Protein AF-A0A445D180-F1 (afdb_monomer)

Sequence (79 aa):
MSDSQASHRSNHSSATRIWRGNNVRARHSAVPEWCGCGCRPVLRWSGTESHPNKPFFGCPNYNTSGKNWCGLFVWADSV

Nearest PDB structures (foldseek):
  7jl5-assembly1_A  TM=6.987E-01  e=5.421E-02  Homo sapiens

InterPro domains:
  IPR010666 Zinc finger, GRF-type [PS51999] (35-79)

Foldseek 3Di:
DDDDDDDPDDPPDPPPPPPPDDDPPPPFDDQDCAAPVRDGWDWDADCDPVRHRFIWTADPCVVPPPDDGRPDIGGPVRD

Structure (mmCIF, N/CA/C/O backbone):
data_AF-A0A445D180-F1
#
_entry.id   AF-A0A445D180-F1
#
loop_
_atom_site.group_PDB
_atom_site.id
_atom_site.type_symbol
_atom_site.label_atom_id
_atom_site.label_alt_id
_atom_site.label_comp_id
_atom_site.label_asym_id
_atom_site.label_entity_id
_atom_site.label_seq_id
_atom_site.pdbx_PDB_ins_code
_atom_site.Cartn_x
_atom_site.Cartn_y
_atom_site.Cartn_z
_atom_site.occupancy
_atom_site.B_iso_or_equiv
_atom_site.auth_seq_id
_atom_site.auth_comp_id
_atom_site.auth_asym_id
_atom_site.auth_atom_id
_atom_site.pdbx_PDB_model_num
ATOM 1 N N . MET A 1 1 ? -6.647 37.120 29.520 1.00 35.31 1 MET A N 1
ATOM 2 C CA . MET A 1 1 ? -6.921 36.005 30.450 1.00 35.31 1 MET A CA 1
ATOM 3 C C . MET A 1 1 ? -7.707 34.977 29.639 1.00 35.31 1 MET A C 1
ATOM 5 O O . MET A 1 1 ? -8.884 35.200 29.419 1.00 35.31 1 MET A O 1
ATOM 9 N N . SER A 1 2 ? -7.055 34.178 28.791 1.00 40.25 2 SER A N 1
ATOM 10 C CA . SER A 1 2 ? -6.271 32.949 29.055 1.00 40.25 2 SER A CA 1
ATOM 11 C C . SER A 1 2 ? -7.149 31.690 29.072 1.00 40.25 2 SER A C 1
ATOM 13 O O . SER A 1 2 ? -7.933 31.523 29.996 1.00 40.25 2 SER A O 1
ATOM 15 N N . ASP A 1 3 ? -6.957 30.885 28.014 1.00 34.03 3 ASP A N 1
ATOM 16 C CA . ASP A 1 3 ? -7.020 29.416 27.864 1.00 34.03 3 ASP A CA 1
ATOM 17 C C . ASP A 1 3 ? -8.211 28.628 28.453 1.00 34.03 3 ASP A C 1
ATOM 19 O O . ASP A 1 3 ? -8.587 28.762 29.609 1.00 34.03 3 ASP A O 1
ATOM 23 N N . SER A 1 4 ? -8.779 27.644 27.746 1.00 41.16 4 SER A N 1
ATOM 24 C CA . SER A 1 4 ? -8.074 26.365 27.569 1.00 41.16 4 SER A CA 1
ATOM 25 C C . SER A 1 4 ? -8.644 25.479 26.457 1.00 41.16 4 SER A C 1
ATOM 27 O O . SER A 1 4 ? -9.853 25.284 26.330 1.00 41.16 4 SER A O 1
ATOM 29 N N . GLN A 1 5 ? -7.722 24.872 25.706 1.00 46.44 5 GLN A N 1
ATOM 30 C CA . GLN A 1 5 ? -7.939 23.756 24.789 1.00 46.44 5 GLN A CA 1
ATOM 31 C C . GLN A 1 5 ? -8.512 22.537 25.531 1.00 46.44 5 GLN A C 1
ATOM 33 O O . GLN A 1 5 ? -7.875 22.004 26.438 1.00 46.44 5 GLN A O 1
ATOM 38 N N . ALA A 1 6 ? -9.658 22.019 25.0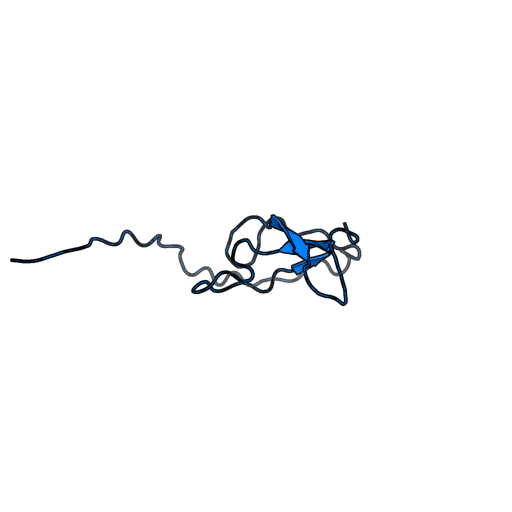88 1.00 36.53 6 ALA A N 1
ATOM 39 C CA . ALA A 1 6 ? -10.138 20.701 25.493 1.00 36.53 6 ALA A CA 1
ATOM 40 C C . ALA A 1 6 ? -9.890 19.702 24.359 1.00 36.53 6 ALA A C 1
ATOM 42 O O . ALA A 1 6 ? -10.643 19.577 23.395 1.00 36.53 6 ALA A O 1
ATOM 43 N N . SER A 1 7 ? -8.767 19.005 24.491 1.00 41.50 7 SER A N 1
ATOM 44 C CA . SER A 1 7 ? -8.380 17.868 23.668 1.00 41.50 7 SER A CA 1
ATOM 45 C C . SER A 1 7 ? -9.328 16.699 23.945 1.00 41.50 7 SER A C 1
ATOM 47 O O . SER A 1 7 ? -9.153 16.004 24.946 1.00 41.50 7 SER A O 1
ATOM 49 N N . HIS A 1 8 ? -10.302 16.421 23.076 1.00 39.62 8 HIS A N 1
ATOM 50 C CA . HIS A 1 8 ? -11.003 15.136 23.138 1.00 39.62 8 HIS A CA 1
ATOM 51 C C . HIS A 1 8 ? -10.131 14.039 22.521 1.00 39.62 8 HIS A C 1
ATOM 53 O O . HIS A 1 8 ? -10.206 13.704 21.342 1.00 39.62 8 HIS A O 1
ATOM 59 N N . ARG A 1 9 ? -9.251 13.510 23.379 1.00 42.94 9 ARG A N 1
ATOM 60 C CA . ARG A 1 9 ? -8.503 12.267 23.196 1.00 42.94 9 ARG A CA 1
ATOM 61 C C . ARG A 1 9 ? -9.486 11.117 22.987 1.00 42.94 9 ARG A C 1
ATOM 63 O O . ARG A 1 9 ? -10.315 10.836 23.848 1.00 42.94 9 ARG A O 1
ATOM 70 N N . SER A 1 10 ? -9.366 10.427 21.860 1.00 48.50 10 SER A N 1
ATOM 71 C CA . SER A 1 10 ? -10.031 9.148 21.636 1.00 48.50 10 SER A CA 1
ATOM 72 C C . SER A 1 10 ? -9.441 8.113 22.599 1.00 48.50 10 SER A C 1
ATOM 74 O O . SER A 1 10 ? -8.295 7.692 22.447 1.00 48.50 10 SER A O 1
ATOM 76 N N . ASN A 1 11 ? -10.219 7.726 23.611 1.00 52.19 11 ASN A N 1
ATOM 77 C CA . ASN A 1 11 ? -9.905 6.631 24.525 1.00 52.19 11 ASN A CA 1
ATOM 78 C C . ASN A 1 11 ? -9.997 5.296 23.775 1.00 52.19 11 ASN A C 1
ATOM 80 O O . ASN A 1 11 ? -11.019 4.617 23.822 1.00 52.19 11 ASN A O 1
ATOM 84 N N . HIS A 1 12 ? -8.933 4.912 23.070 1.00 53.97 12 HIS A N 1
ATOM 85 C CA . HIS A 1 12 ? -8.765 3.525 22.654 1.00 53.97 12 HIS A CA 1
ATOM 86 C C . HIS A 1 12 ? -8.116 2.774 23.813 1.00 53.97 12 HIS A C 1
ATOM 88 O O . HIS A 1 12 ? -6.903 2.802 24.012 1.00 53.97 12 HIS A O 1
ATOM 94 N N . SER A 1 13 ? -8.978 2.178 24.628 1.00 47.22 13 SER A N 1
ATOM 95 C CA . SER A 1 13 ? -8.644 1.323 25.755 1.00 47.22 13 SER A CA 1
ATOM 96 C C . SER A 1 13 ? -7.518 0.351 25.407 1.00 47.22 13 SER A C 1
ATOM 98 O O . SER A 1 13 ? -7.545 -0.303 24.362 1.00 47.22 13 SER A O 1
ATOM 100 N N . SER A 1 14 ? -6.550 0.257 26.316 1.00 53.06 14 SER A N 1
ATOM 101 C CA . SER A 1 14 ? -5.410 -0.655 26.321 1.00 53.06 14 SER A CA 1
ATOM 102 C C . SER A 1 14 ? -5.859 -2.116 26.240 1.00 53.06 14 SER A C 1
ATOM 104 O O . SER A 1 14 ? -5.933 -2.820 27.241 1.00 53.06 14 SER A O 1
ATOM 106 N N . ALA A 1 15 ? -6.179 -2.590 25.040 1.00 47.56 15 ALA A N 1
ATOM 107 C CA . ALA A 1 15 ? -6.367 -4.002 24.774 1.00 47.56 15 ALA A CA 1
ATOM 108 C C . ALA A 1 15 ? -5.010 -4.580 24.377 1.00 47.56 15 ALA A C 1
ATOM 110 O O . ALA A 1 15 ? -4.652 -4.653 23.202 1.00 47.56 15 ALA A O 1
ATOM 111 N N . THR A 1 16 ? -4.266 -5.027 25.383 1.00 49.59 16 THR A N 1
ATOM 112 C CA . THR A 1 16 ? -3.264 -6.090 25.273 1.00 49.59 16 THR A CA 1
ATOM 113 C C . THR A 1 16 ? -3.947 -7.374 24.782 1.00 49.59 16 THR A C 1
ATOM 115 O O . THR A 1 16 ? -4.057 -8.371 25.492 1.00 49.59 16 THR A O 1
ATOM 118 N N . ARG A 1 17 ? -4.470 -7.371 23.551 1.00 49.72 17 ARG A N 1
ATOM 119 C CA . ARG A 1 17 ? -4.992 -8.578 22.924 1.00 49.72 17 ARG A CA 1
ATOM 120 C C . ARG A 1 17 ? -3.792 -9.324 22.376 1.00 49.72 17 ARG A C 1
ATOM 122 O O . ARG A 1 17 ? -3.277 -9.015 21.309 1.00 49.72 17 ARG A O 1
ATOM 129 N N . ILE A 1 18 ? -3.336 -10.266 23.192 1.00 51.66 18 ILE A N 1
ATOM 130 C CA . ILE A 1 18 ? -2.469 -11.381 22.838 1.00 51.66 18 ILE A CA 1
ATOM 131 C C . ILE A 1 18 ? -2.719 -11.754 21.372 1.00 51.66 18 ILE A C 1
ATOM 133 O O . ILE A 1 18 ? -3.787 -12.268 21.032 1.00 51.66 18 ILE A O 1
ATOM 137 N N . TRP A 1 19 ? -1.740 -11.474 20.510 1.00 57.06 19 TRP A N 1
ATOM 138 C CA . TRP A 1 19 ? -1.670 -11.995 19.150 1.00 57.06 19 TRP A CA 1
ATOM 139 C C . TRP A 1 19 ? -1.443 -13.503 19.257 1.00 57.06 19 TRP A C 1
ATOM 141 O O . TRP A 1 19 ? -0.326 -13.997 19.127 1.00 57.06 19 TRP A O 1
ATOM 151 N N . ARG A 1 20 ? -2.503 -14.245 19.597 1.00 46.44 20 ARG A N 1
ATOM 152 C CA . ARG A 1 20 ? -2.514 -15.705 19.552 1.00 46.44 20 ARG A CA 1
ATOM 153 C C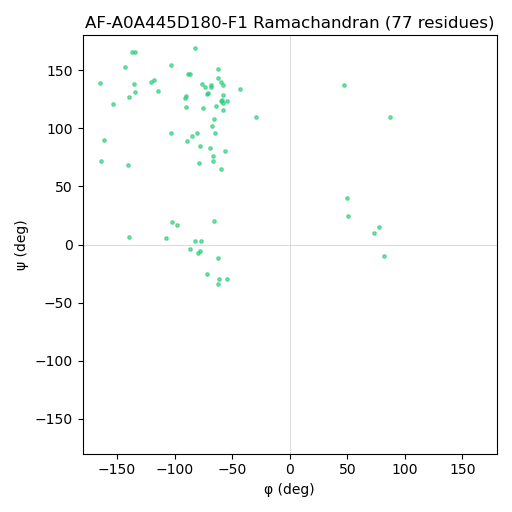 . ARG A 1 20 ? -2.357 -16.081 18.086 1.00 46.44 20 ARG A C 1
ATOM 155 O O . ARG A 1 20 ? -3.319 -16.084 17.323 1.00 46.44 20 ARG A O 1
ATOM 162 N N . GLY A 1 21 ? -1.115 -16.347 17.701 1.00 58.75 21 GLY A N 1
ATOM 163 C CA . GLY A 1 21 ? -0.803 -17.011 16.454 1.00 58.75 21 GLY A CA 1
ATOM 164 C C . GLY A 1 21 ? -1.577 -18.320 16.394 1.00 58.75 21 GLY A C 1
ATOM 165 O O . GLY A 1 21 ? -1.488 -19.138 17.301 1.00 58.75 21 GLY A O 1
ATOM 166 N N . ASN A 1 22 ? -2.362 -18.476 15.337 1.00 52.06 22 ASN A N 1
ATOM 167 C CA . ASN A 1 22 ? -2.767 -19.763 14.798 1.00 52.06 22 ASN A CA 1
ATOM 168 C C . ASN A 1 22 ? -3.241 -19.528 13.370 1.00 52.06 22 ASN A C 1
ATOM 170 O O . ASN A 1 22 ? -4.405 -19.234 13.146 1.00 52.06 22 ASN A O 1
ATOM 174 N N . ASN A 1 23 ? -2.303 -19.618 12.426 1.00 51.66 23 ASN A N 1
ATOM 175 C CA . ASN A 1 23 ? -2.536 -20.074 11.056 1.00 51.66 23 ASN A CA 1
ATOM 176 C C . ASN A 1 23 ? -1.179 -20.414 10.429 1.00 51.66 23 ASN A C 1
ATOM 178 O O . ASN A 1 23 ? -0.688 -19.737 9.532 1.00 51.66 23 ASN A O 1
ATOM 182 N N . VAL A 1 24 ? -0.582 -21.522 10.878 1.00 51.88 24 VAL A N 1
ATOM 183 C CA . VAL A 1 24 ? 0.655 -22.126 10.329 1.00 51.88 24 VAL A CA 1
ATOM 184 C C . VAL A 1 24 ? 0.448 -22.650 8.881 1.00 51.88 24 VAL A C 1
ATOM 186 O O . VAL A 1 24 ? 1.184 -23.499 8.391 1.00 51.88 24 VAL A O 1
ATOM 189 N N . ARG A 1 25 ? -0.580 -22.166 8.166 1.00 51.38 25 ARG A N 1
ATOM 190 C CA . ARG A 1 25 ? -0.957 -22.569 6.802 1.00 51.38 25 ARG A CA 1
ATOM 191 C C . ARG A 1 25 ? -1.389 -21.422 5.879 1.00 51.38 25 ARG A C 1
ATOM 193 O O . ARG A 1 25 ? -1.763 -21.707 4.748 1.00 51.38 25 ARG A O 1
ATOM 200 N N . ALA A 1 26 ? -1.286 -20.151 6.274 1.00 54.44 26 ALA A N 1
ATOM 201 C CA . ALA A 1 26 ? -1.417 -19.049 5.312 1.00 54.44 26 ALA A CA 1
ATOM 202 C C . ALA A 1 26 ? -0.092 -18.898 4.545 1.00 54.44 26 ALA A C 1
ATOM 204 O O . ALA A 1 26 ? 0.693 -17.989 4.788 1.00 54.44 26 ALA A O 1
ATOM 205 N N . ARG A 1 27 ? 0.216 -19.875 3.685 1.00 56.69 27 ARG A N 1
ATOM 206 C CA . ARG A 1 27 ? 1.459 -19.911 2.899 1.00 56.69 27 ARG A CA 1
ATOM 207 C C . ARG A 1 27 ? 1.465 -18.961 1.699 1.00 56.69 27 ARG A C 1
ATOM 209 O O . ARG A 1 27 ? 2.439 -18.958 0.963 1.00 56.69 27 ARG A O 1
ATOM 216 N N . HIS A 1 28 ? 0.422 -18.162 1.511 1.00 54.91 28 HIS A N 1
ATOM 217 C CA . HIS A 1 28 ? 0.352 -17.098 0.515 1.00 54.91 28 HIS A CA 1
ATOM 218 C C . HIS A 1 28 ? -0.225 -15.872 1.228 1.00 54.91 28 HIS A C 1
ATOM 220 O O . HIS A 1 28 ? -1.161 -15.995 2.021 1.00 54.91 28 HIS A O 1
ATOM 226 N N . SER A 1 29 ? 0.433 -14.737 1.049 1.00 62.22 29 SER A N 1
ATOM 227 C CA . SER A 1 29 ? 0.412 -13.540 1.882 1.00 62.22 29 SER A CA 1
ATOM 228 C C . SER A 1 29 ? -0.934 -12.815 1.897 1.00 62.22 29 SER A C 1
ATOM 230 O O . SER A 1 29 ? -1.069 -11.716 1.367 1.00 62.22 29 SER A O 1
ATOM 232 N N . ALA A 1 30 ? -1.936 -13.391 2.558 1.00 80.62 30 ALA A N 1
ATOM 233 C CA . ALA A 1 30 ? -3.193 -12.702 2.792 1.00 80.62 30 ALA A CA 1
ATOM 234 C C . ALA A 1 30 ? -2.919 -11.405 3.567 1.00 80.62 30 ALA A C 1
ATOM 236 O O . ALA A 1 30 ? -2.440 -11.423 4.705 1.00 80.62 30 ALA A O 1
ATOM 237 N N . VAL A 1 31 ? -3.202 -10.271 2.928 1.00 86.88 31 VAL A N 1
ATOM 238 C CA . VAL A 1 31 ? -3.108 -8.956 3.558 1.00 86.88 31 VAL A CA 1
ATOM 239 C C . VAL A 1 31 ? -4.067 -8.952 4.747 1.00 86.88 31 VAL A C 1
ATOM 241 O O . VAL A 1 31 ? -5.254 -9.230 4.563 1.00 86.88 31 VAL A O 1
ATOM 244 N N . PRO A 1 32 ? -3.590 -8.670 5.971 1.00 89.31 32 PRO A N 1
ATOM 245 C CA . PRO A 1 32 ? -4.466 -8.654 7.130 1.00 89.31 32 PRO A CA 1
ATOM 246 C C . PRO A 1 32 ? -5.523 -7.565 6.961 1.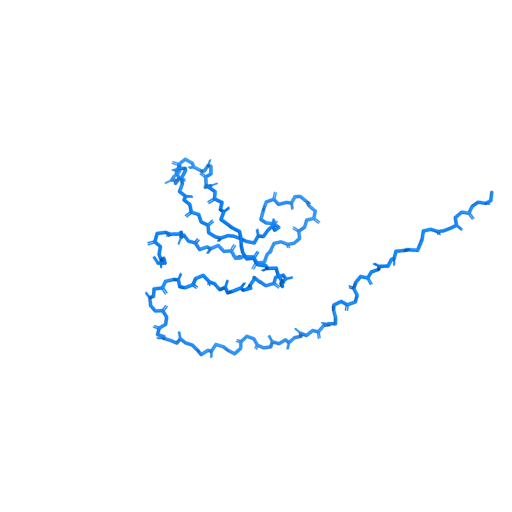00 89.31 32 PRO A C 1
ATOM 248 O O . PRO A 1 32 ? -5.233 -6.478 6.472 1.00 89.31 32 PRO A O 1
ATOM 251 N N . GLU A 1 33 ? -6.746 -7.825 7.412 1.00 91.94 33 GLU A N 1
ATOM 252 C CA . GLU A 1 33 ? -7.844 -6.856 7.310 1.00 91.94 33 GLU A CA 1
ATOM 253 C C . GLU A 1 33 ? -7.548 -5.550 8.082 1.00 91.94 33 GLU A C 1
ATOM 255 O O . GLU A 1 33 ? -7.972 -4.464 7.678 1.00 91.94 33 GLU A O 1
ATOM 260 N N . TRP A 1 34 ? -6.756 -5.649 9.157 1.00 92.94 34 TRP A N 1
ATOM 261 C CA . TRP A 1 34 ? -6.412 -4.555 10.064 1.00 92.94 34 TRP A CA 1
ATOM 262 C C . TRP A 1 34 ? -4.916 -4.547 10.388 1.00 92.94 34 TRP A C 1
ATOM 264 O O . TRP A 1 34 ? -4.316 -5.590 10.652 1.00 92.94 34 TRP A O 1
ATOM 274 N N . CYS A 1 35 ? -4.306 -3.361 10.415 1.00 93.31 35 CYS A N 1
ATOM 275 C CA . CYS A 1 35 ? -2.933 -3.191 10.886 1.00 93.31 35 CYS A CA 1
ATOM 276 C C . CYS A 1 35 ? -2.874 -3.095 12.422 1.00 93.31 35 CYS A C 1
ATOM 278 O O . CYS A 1 35 ? -3.887 -2.869 13.084 1.00 93.31 35 CYS A O 1
ATOM 280 N N . GLY A 1 36 ? -1.674 -3.165 13.007 1.00 90.31 36 GLY A N 1
ATOM 281 C CA . GLY A 1 36 ? -1.485 -3.023 14.459 1.00 90.31 36 GLY A CA 1
ATOM 282 C C . GLY A 1 36 ? -1.908 -1.665 15.049 1.00 90.31 36 GLY A C 1
ATOM 283 O O . GLY A 1 36 ? -2.011 -1.544 16.262 1.00 90.31 36 GLY A O 1
ATOM 284 N N . CYS A 1 37 ? -2.186 -0.652 14.216 1.00 91.31 37 CYS A N 1
ATOM 285 C CA . CYS A 1 37 ? -2.767 0.626 14.652 1.00 91.31 37 CYS A CA 1
ATOM 286 C C . CYS A 1 37 ? -4.307 0.608 14.706 1.00 91.31 37 CYS A C 1
ATOM 288 O O . CYS A 1 37 ? -4.900 1.618 15.069 1.00 91.31 37 CYS A O 1
ATOM 290 N N . GLY A 1 38 ? -4.962 -0.484 14.291 1.00 91.69 38 GLY A N 1
ATOM 291 C CA . GLY A 1 38 ? -6.422 -0.548 14.148 1.00 91.69 38 GLY A CA 1
ATOM 292 C C . GLY A 1 38 ? -6.962 0.140 12.889 1.00 91.69 38 GLY A C 1
ATOM 293 O O . GLY A 1 38 ? -8.155 0.404 12.796 1.00 91.69 38 GLY A O 1
ATOM 294 N N . CYS A 1 39 ? -6.106 0.445 11.910 1.00 91.25 39 CYS A N 1
ATOM 295 C CA . CYS A 1 39 ? -6.511 1.035 10.632 1.00 91.25 39 CYS A CA 1
ATOM 296 C C . CYS A 1 39 ? -6.504 -0.018 9.514 1.00 91.25 39 CYS A C 1
ATOM 298 O O . CYS A 1 39 ? -5.728 -0.976 9.567 1.00 91.25 39 CYS A O 1
ATOM 300 N N . ARG A 1 40 ? -7.314 0.185 8.466 1.00 94.38 40 ARG A N 1
ATOM 301 C CA . ARG A 1 40 ? -7.256 -0.649 7.254 1.00 94.38 40 ARG A CA 1
ATOM 302 C C . ARG A 1 40 ? -5.941 -0.393 6.502 1.00 94.38 40 ARG A C 1
ATOM 304 O O . ARG A 1 40 ? -5.559 0.775 6.366 1.00 94.38 40 ARG A O 1
ATOM 311 N N . PRO A 1 41 ? -5.238 -1.433 6.021 1.00 94.44 41 PRO A N 1
ATOM 312 C CA . PRO A 1 41 ? -4.052 -1.242 5.195 1.00 94.44 41 PRO A CA 1
ATOM 313 C C . PRO A 1 41 ? -4.388 -0.527 3.887 1.00 94.44 41 PRO A C 1
ATOM 315 O O . PRO A 1 41 ? -5.487 -0.672 3.353 1.00 94.44 41 PRO A O 1
ATOM 318 N N . VAL A 1 42 ? -3.424 0.219 3.358 1.00 94.81 42 VAL A N 1
ATOM 319 C CA . VAL A 1 42 ? -3.563 0.968 2.104 1.00 94.81 42 VAL A CA 1
ATOM 320 C C . VAL A 1 42 ? -2.575 0.463 1.066 1.00 94.81 42 VAL A C 1
ATOM 322 O O . VAL A 1 42 ? -1.430 0.155 1.400 1.00 94.81 42 VAL A O 1
ATOM 325 N N . LEU A 1 43 ? -3.018 0.407 -0.191 1.00 94.44 43 LEU A N 1
ATOM 326 C CA . LEU A 1 43 ? -2.152 0.130 -1.330 1.00 94.44 43 LEU A CA 1
ATOM 327 C C . LEU A 1 43 ? -1.246 1.340 -1.590 1.00 94.44 43 LEU A C 1
ATOM 329 O O . LEU A 1 43 ? -1.712 2.480 -1.657 1.00 94.44 43 LEU A O 1
ATOM 333 N N . ARG A 1 44 ? 0.051 1.089 -1.729 1.00 94.06 44 ARG A N 1
ATOM 334 C CA . ARG A 1 44 ? 1.095 2.078 -2.000 1.00 94.06 44 ARG A CA 1
ATOM 335 C C . ARG A 1 44 ? 2.065 1.544 -3.043 1.00 94.06 44 ARG A C 1
ATOM 337 O O . ARG A 1 44 ? 2.098 0.349 -3.313 1.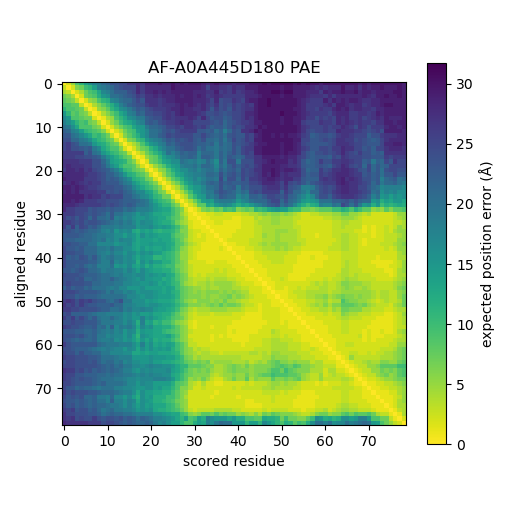00 94.06 44 ARG A O 1
ATOM 344 N N . TRP A 1 45 ? 2.877 2.442 -3.584 1.00 94.31 45 TRP A N 1
ATOM 345 C CA . TRP A 1 45 ? 3.937 2.135 -4.538 1.00 94.31 45 TRP A CA 1
ATOM 346 C C . TRP A 1 45 ? 5.288 2.434 -3.894 1.00 94.31 45 TRP A C 1
ATOM 348 O O . TRP A 1 45 ? 5.455 3.487 -3.271 1.00 94.31 45 TRP A O 1
ATOM 358 N N . SER A 1 46 ? 6.239 1.505 -3.981 1.00 93.31 46 SER A N 1
ATOM 359 C CA . SER A 1 46 ? 7.593 1.743 -3.482 1.00 93.31 46 SER A CA 1
ATOM 360 C C . SER A 1 46 ? 8.358 2.684 -4.408 1.00 93.31 46 SER A C 1
ATOM 362 O O . SER A 1 46 ? 8.348 2.538 -5.627 1.00 93.31 46 SER A O 1
ATOM 364 N N . GLY A 1 47 ? 9.051 3.645 -3.799 1.00 91.31 47 GLY A N 1
ATOM 365 C CA . GLY A 1 47 ? 9.966 4.564 -4.479 1.00 91.31 47 GLY A CA 1
ATOM 366 C C . GLY A 1 47 ? 11.440 4.194 -4.298 1.00 91.31 47 GLY A C 1
ATOM 367 O O . GLY A 1 47 ? 12.290 5.067 -4.422 1.00 91.31 47 GLY A O 1
ATOM 368 N N . THR A 1 48 ? 11.754 2.950 -3.919 1.00 91.38 48 THR A N 1
ATOM 369 C CA . THR A 1 48 ? 13.141 2.500 -3.722 1.00 91.38 48 THR A CA 1
ATOM 370 C C . THR A 1 48 ? 13.743 2.016 -5.037 1.00 91.38 48 THR A C 1
ATOM 372 O O . THR A 1 48 ? 13.053 1.408 -5.850 1.00 91.38 48 THR A O 1
ATOM 375 N N . GLU A 1 49 ? 15.046 2.221 -5.225 1.00 93.25 49 GLU A N 1
ATOM 376 C CA . GLU A 1 49 ? 15.765 1.792 -6.435 1.00 93.25 49 GLU A CA 1
ATOM 377 C C . GLU A 1 49 ? 15.756 0.266 -6.626 1.00 93.25 49 GLU A C 1
ATOM 379 O O . GLU A 1 49 ? 15.658 -0.224 -7.744 1.00 93.25 49 GLU A O 1
ATOM 384 N N . SER A 1 50 ? 15.783 -0.498 -5.530 1.00 92.12 50 SER A N 1
ATOM 385 C CA . SER A 1 50 ? 15.753 -1.968 -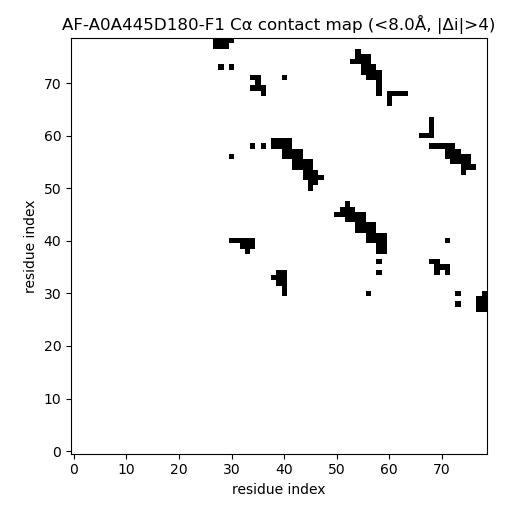5.551 1.00 92.12 50 SER A CA 1
ATOM 386 C 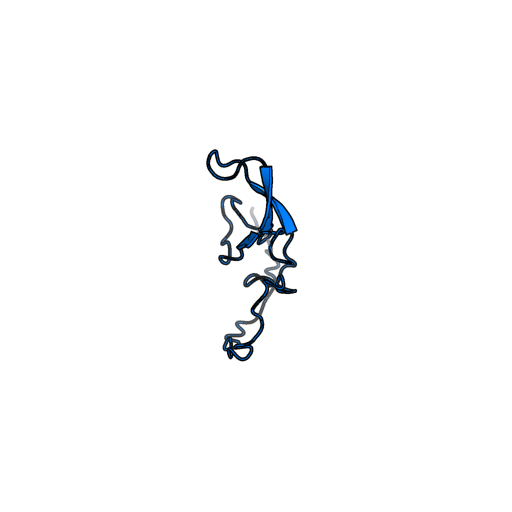C . SER A 1 50 ? 14.398 -2.567 -5.942 1.00 92.12 50 SER A C 1
ATOM 388 O O . SER A 1 50 ? 14.326 -3.696 -6.425 1.00 92.12 50 SER A O 1
ATOM 390 N N . HIS A 1 51 ? 13.314 -1.826 -5.715 1.00 89.69 51 HIS A N 1
ATOM 391 C CA . HIS A 1 51 ? 11.946 -2.237 -6.011 1.00 89.69 51 HIS A CA 1
ATOM 392 C C . HIS A 1 51 ? 11.193 -1.026 -6.567 1.00 89.69 51 HIS A C 1
ATOM 394 O O . HIS A 1 51 ? 10.330 -0.475 -5.886 1.00 89.69 51 HIS A O 1
ATOM 400 N N . PRO A 1 52 ? 11.531 -0.548 -7.770 1.00 91.56 52 PRO A N 1
ATOM 401 C CA . PRO A 1 52 ? 10.933 0.665 -8.299 1.00 91.56 52 PRO A CA 1
ATOM 402 C C . PRO A 1 52 ? 9.480 0.391 -8.681 1.00 91.56 52 PRO A C 1
ATOM 404 O O . PRO A 1 52 ? 9.193 -0.581 -9.378 1.00 91.56 52 PRO A O 1
ATOM 407 N N . ASN A 1 53 ? 8.561 1.242 -8.220 1.00 91.81 53 ASN A N 1
ATOM 408 C CA . ASN A 1 53 ? 7.130 1.135 -8.506 1.00 91.81 53 ASN A CA 1
ATOM 409 C C . ASN A 1 53 ? 6.572 -0.271 -8.239 1.00 91.81 53 ASN A C 1
ATOM 411 O O . ASN A 1 53 ? 5.751 -0.774 -9.002 1.00 91.81 53 ASN A O 1
ATOM 415 N N . LYS A 1 54 ? 7.001 -0.930 -7.161 1.00 94.25 54 LYS A N 1
ATOM 416 C CA . LYS A 1 54 ? 6.404 -2.203 -6.762 1.00 94.25 54 LYS A CA 1
ATOM 417 C C . LYS A 1 54 ? 5.234 -1.932 -5.798 1.00 94.25 54 LYS A C 1
ATOM 419 O O . LYS A 1 54 ? 5.413 -1.194 -4.824 1.00 94.25 54 LYS A O 1
ATOM 424 N N . PRO A 1 55 ? 4.027 -2.472 -6.048 1.00 94.81 55 PRO A N 1
ATOM 425 C CA . PRO A 1 55 ? 2.879 -2.224 -5.185 1.00 94.81 55 PRO A CA 1
ATOM 426 C C . PRO A 1 55 ? 2.954 -3.032 -3.882 1.00 94.81 55 PRO A C 1
ATOM 428 O O . PRO A 1 55 ? 3.282 -4.220 -3.890 1.00 94.81 55 PRO A O 1
ATOM 431 N N . PHE A 1 56 ? 2.603 -2.408 -2.758 1.00 94.44 56 PHE A N 1
ATOM 432 C CA . PHE A 1 56 ? 2.532 -3.049 -1.442 1.00 94.44 56 PHE A CA 1
ATOM 433 C C . PHE A 1 56 ? 1.363 -2.519 -0.607 1.00 94.44 56 PHE A C 1
ATOM 435 O O . PHE A 1 56 ? 0.953 -1.367 -0.743 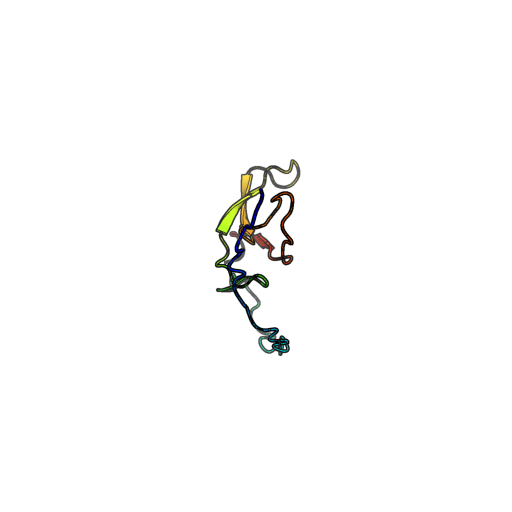1.00 94.44 56 PHE A O 1
ATOM 442 N N . PHE A 1 57 ? 0.855 -3.345 0.303 1.00 94.44 57 PHE A N 1
ATOM 443 C CA . PHE A 1 57 ? -0.072 -2.946 1.354 1.00 94.44 57 PHE A CA 1
ATOM 444 C C . PHE A 1 57 ? 0.704 -2.541 2.604 1.00 94.44 57 PHE A C 1
ATOM 446 O O . PHE A 1 57 ? 1.519 -3.308 3.122 1.00 94.44 57 PHE A O 1
ATOM 453 N N . GLY A 1 58 ? 0.444 -1.335 3.102 1.00 93.69 58 GLY A N 1
ATOM 454 C CA . GLY A 1 58 ? 1.112 -0.791 4.280 1.00 93.69 58 GLY A CA 1
ATOM 455 C C . GLY A 1 58 ? 0.152 -0.131 5.259 1.00 93.69 58 GLY A C 1
ATOM 456 O O . GLY A 1 58 ? -0.996 0.180 4.939 1.00 93.69 58 GLY A O 1
ATOM 457 N N . CYS A 1 59 ? 0.632 0.112 6.478 1.00 94.75 59 CYS A N 1
ATOM 458 C CA . CYS A 1 59 ? -0.094 0.944 7.436 1.00 94.75 59 CYS A CA 1
ATOM 459 C C . CYS A 1 59 ? -0.313 2.364 6.863 1.00 94.75 59 CYS A C 1
ATOM 461 O O . CYS A 1 59 ? 0.623 2.930 6.295 1.00 94.75 59 CYS A O 1
ATOM 463 N N . PRO A 1 60 ? -1.482 3.002 7.064 1.00 93.19 60 PRO A N 1
ATOM 464 C CA . PRO A 1 60 ? -1.689 4.402 6.678 1.00 93.19 60 PRO A CA 1
ATOM 465 C C . PRO A 1 60 ? -0.649 5.373 7.256 1.00 93.19 60 PRO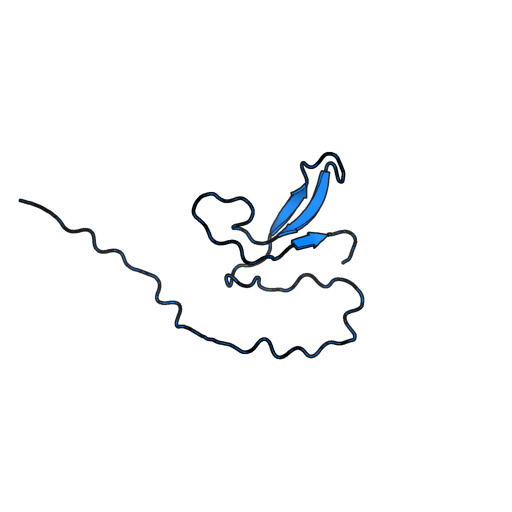 A C 1
ATOM 467 O O . PRO A 1 60 ? -0.311 6.357 6.604 1.00 93.19 60 PRO A O 1
ATOM 470 N N . ASN A 1 61 ? -0.100 5.065 8.437 1.00 93.88 61 ASN A N 1
ATOM 471 C CA . ASN A 1 61 ? 0.937 5.861 9.103 1.00 93.88 61 ASN A CA 1
ATOM 472 C C . ASN A 1 61 ? 2.363 5.586 8.582 1.00 93.88 61 ASN A C 1
ATOM 474 O O . ASN A 1 61 ? 3.322 6.137 9.118 1.00 93.88 61 ASN A O 1
ATOM 478 N N . TYR A 1 62 ? 2.535 4.732 7.568 1.00 90.06 62 TYR A N 1
ATOM 479 C CA . TYR A 1 62 ? 3.842 4.433 6.979 1.00 90.06 62 TYR A CA 1
ATOM 480 C C . TYR A 1 62 ? 4.517 5.712 6.455 1.00 90.06 62 TYR A C 1
ATOM 482 O O . TYR A 1 62 ? 3.900 6.482 5.709 1.00 90.06 62 TYR A O 1
ATOM 490 N N . ASN A 1 63 ? 5.772 5.941 6.862 1.00 88.12 63 ASN A N 1
ATOM 491 C CA . ASN A 1 63 ? 6.571 7.143 6.574 1.00 88.12 63 ASN A CA 1
ATOM 492 C C . ASN A 1 63 ? 5.872 8.478 6.895 1.00 88.12 63 ASN A C 1
ATOM 494 O O . ASN A 1 63 ? 6.192 9.507 6.306 1.00 88.12 63 ASN A O 1
ATOM 498 N N . THR A 1 64 ? 4.905 8.481 7.815 1.00 89.19 64 THR A N 1
ATOM 499 C CA . THR A 1 64 ? 4.256 9.718 8.258 1.00 89.19 64 THR A CA 1
ATOM 500 C C . THR A 1 64 ? 5.021 10.280 9.450 1.00 89.19 64 THR A C 1
ATOM 502 O O . THR A 1 64 ? 5.109 9.628 10.492 1.00 89.19 64 THR A O 1
ATOM 505 N N . SER A 1 65 ? 5.575 11.486 9.312 1.00 89.69 65 SER A N 1
ATOM 506 C CA . SER A 1 65 ? 6.287 12.157 10.402 1.00 89.69 65 SER A CA 1
ATOM 507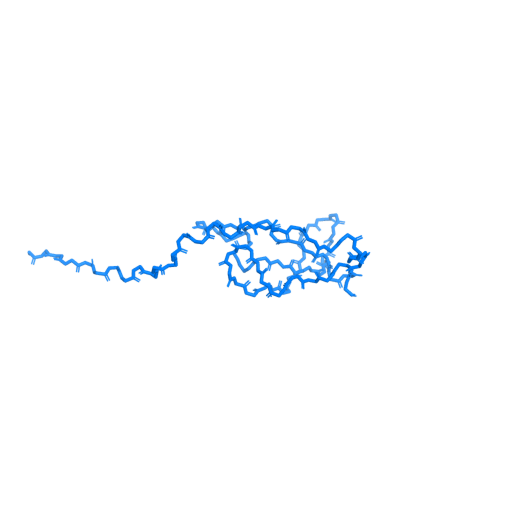 C C . SER A 1 65 ? 5.377 12.345 11.623 1.00 89.69 65 SER A C 1
ATOM 509 O O . SER A 1 65 ? 4.193 12.660 11.503 1.00 89.69 65 SER A O 1
ATOM 511 N N . GLY A 1 66 ? 5.918 12.097 12.819 1.00 89.19 66 GLY A N 1
ATOM 512 C CA . GLY A 1 66 ? 5.179 12.247 14.077 1.00 89.19 66 GLY A CA 1
ATOM 513 C C . GLY A 1 66 ? 4.124 11.168 14.359 1.00 89.19 66 GLY A C 1
ATOM 514 O O . GLY A 1 66 ? 3.356 11.323 15.307 1.00 89.19 66 GLY A O 1
ATOM 515 N N . LYS A 1 67 ? 4.066 10.077 13.580 1.00 87.75 67 LYS A N 1
ATOM 516 C CA . LYS A 1 67 ? 3.175 8.938 13.854 1.00 87.75 67 LYS A CA 1
ATOM 517 C C . LYS A 1 67 ? 3.949 7.637 14.036 1.00 87.75 67 LYS A C 1
ATOM 519 O O . LYS A 1 67 ? 4.854 7.323 13.270 1.00 87.75 67 LYS A O 1
ATOM 524 N N . ASN A 1 68 ? 3.518 6.830 15.004 1.00 88.75 68 ASN A N 1
ATOM 525 C CA . ASN A 1 68 ? 4.023 5.471 15.174 1.00 88.75 68 ASN A CA 1
ATOM 526 C C . ASN A 1 68 ? 3.403 4.570 14.099 1.00 88.75 68 ASN A C 1
ATOM 528 O O . ASN A 1 68 ? 2.182 4.386 14.046 1.00 88.75 68 ASN A O 1
ATOM 532 N N . TRP A 1 69 ? 4.242 4.013 13.230 1.00 90.31 69 TRP A N 1
ATOM 533 C CA . TRP A 1 69 ? 3.841 2.975 12.287 1.00 90.31 69 TRP A CA 1
ATOM 534 C C . TRP A 1 69 ? 4.004 1.595 12.943 1.00 90.31 69 TRP A C 1
ATOM 536 O O . TRP A 1 69 ? 4.875 1.389 13.781 1.00 90.31 69 TRP A O 1
ATOM 546 N N . CYS A 1 70 ? 3.139 0.646 12.591 1.00 92.25 70 CYS A N 1
ATOM 547 C CA . CYS A 1 70 ? 3.030 -0.650 13.275 1.00 92.25 70 CYS A CA 1
ATOM 548 C C . CYS A 1 70 ? 3.773 -1.802 12.584 1.00 92.25 70 CYS A C 1
ATOM 550 O O . CYS A 1 70 ? 3.452 -2.959 12.833 1.00 92.25 70 CYS A O 1
ATOM 552 N N . GLY A 1 71 ? 4.702 -1.519 11.670 1.00 91.62 71 GLY A N 1
ATOM 553 C CA . GLY A 1 71 ? 5.449 -2.574 10.977 1.00 91.62 71 GLY A CA 1
ATOM 554 C C . GLY A 1 71 ? 4.732 -3.220 9.786 1.00 91.62 71 GLY A C 1
ATOM 555 O O . GLY A 1 71 ? 5.368 -3.964 9.049 1.00 91.62 71 GLY A O 1
ATOM 556 N N . LEU A 1 72 ? 3.433 -2.959 9.563 1.00 92.38 72 LEU A N 1
ATOM 557 C CA . LEU A 1 72 ? 2.693 -3.623 8.484 1.00 92.38 72 LEU A CA 1
ATOM 558 C C . LEU A 1 72 ? 3.241 -3.244 7.099 1.00 92.38 72 LEU A C 1
ATOM 560 O O . LEU A 1 72 ? 3.148 -2.080 6.694 1.00 92.38 72 LEU A O 1
ATOM 564 N N . PHE A 1 73 ? 3.712 -4.263 6.379 1.00 92.75 73 PHE A N 1
ATOM 565 C CA . PHE A 1 73 ? 4.202 -4.206 5.007 1.00 92.75 73 PHE A CA 1
ATOM 566 C C . PHE A 1 73 ? 4.017 -5.580 4.338 1.00 92.75 73 PHE A C 1
ATOM 568 O O . PHE A 1 73 ? 4.550 -6.574 4.830 1.00 92.75 73 PHE A O 1
ATOM 575 N N . VAL A 1 74 ? 3.265 -5.650 3.235 1.00 92.25 74 VAL A N 1
ATOM 576 C CA . VAL A 1 74 ? 3.039 -6.883 2.454 1.00 92.25 74 VAL A CA 1
ATOM 577 C C . VAL A 1 74 ? 3.069 -6.545 0.968 1.00 92.25 74 VAL A C 1
ATOM 579 O O . VAL A 1 74 ? 2.337 -5.659 0.533 1.00 92.25 74 VAL A O 1
ATOM 582 N N . TRP A 1 75 ? 3.887 -7.231 0.170 1.00 92.62 75 TRP A N 1
ATOM 583 C CA . TRP A 1 75 ? 3.904 -7.008 -1.277 1.00 92.62 75 TRP A CA 1
ATOM 584 C C . TRP A 1 75 ? 2.604 -7.491 -1.936 1.00 92.62 75 TRP A C 1
ATOM 586 O O . TRP A 1 75 ? 2.096 -8.563 -1.610 1.00 92.62 75 TRP A O 1
ATOM 596 N N . ALA A 1 76 ? 2.063 -6.713 -2.874 1.00 90.50 76 ALA A N 1
ATOM 597 C CA . ALA A 1 76 ? 0.786 -7.025 -3.523 1.00 90.50 76 ALA A CA 1
ATOM 598 C C . ALA A 1 76 ? 0.886 -8.116 -4.609 1.00 90.50 76 ALA A C 1
ATOM 600 O O . ALA A 1 76 ? -0.132 -8.530 -5.140 1.00 90.50 76 ALA A O 1
ATOM 601 N N . ASP A 1 77 ? 2.089 -8.591 -4.937 1.00 82.25 77 ASP A N 1
ATOM 602 C CA . ASP A 1 77 ? 2.316 -9.761 -5.803 1.00 82.25 77 ASP A CA 1
ATOM 603 C C . ASP A 1 77 ? 2.126 -11.095 -5.065 1.00 82.25 77 ASP A C 1
ATOM 605 O O . ASP A 1 77 ? 2.192 -12.160 -5.673 1.00 82.25 77 ASP A O 1
ATOM 609 N N . SER A 1 78 ? 1.936 -11.034 -3.746 1.00 67.06 78 SER A N 1
ATOM 610 C CA . SER A 1 78 ? 1.856 -12.203 -2.878 1.00 67.06 78 SER A CA 1
ATOM 611 C C . SER A 1 78 ? 0.440 -12.510 -2.367 1.00 67.06 78 SER A C 1
ATOM 613 O O . SER A 1 78 ? 0.282 -13.438 -1.568 1.00 67.06 78 SER A O 1
ATOM 615 N N . VAL A 1 79 ? -0.564 -11.768 -2.861 1.00 56.62 79 VAL A N 1
ATOM 616 C CA . VAL A 1 79 ? -2.010 -12.034 -2.702 1.00 56.62 79 VAL A CA 1
ATOM 617 C C . VAL A 1 79 ? -2.603 -12.752 -3.905 1.00 56.62 79 VAL A C 1
ATOM 619 O O . VAL A 1 79 ? -2.112 -12.527 -5.031 1.00 56.62 79 VAL A O 1
#

Organism: Arachis hypogaea (NCBI:txid3818)

Secondary structure (DSSP, 8-state):
-----------------------TT--S----SS-TTSSPPEEEEEEETTEEEEEEEE-TTTT-TTS-----EEEGGG-

pLDDT: mean 75.01, std 21.24, range [34.03, 94.81]

Radius of gyration: 17.3 Å; Cα contacts (8 Å, |Δi|>4): 90; chains: 1; bounding box: 27×59×39 Å

Solvent-accessible surface area (backbone atoms only — not comparable to full-atom values): 5395 Å² total; per-residue (Å²): 139,80,87,80,90,81,79,84,73,80,84,76,73,90,73,86,69,76,83,75,84,81,67,101,71,69,86,57,51,70,76,63,79,58,32,85,79,75,42,60,54,37,82,44,67,36,87,43,88,93,45,62,70,41,52,28,36,25,37,78,39,57,93,37,86,98,48,87,56,61,80,50,70,44,57,57,88,43,97

Mean predicted aligned error: 13.52 Å